Protein AF-A0A6B0URM0-F1 (afdb_monomer_lite)

Radius of gyration: 18.55 Å; chains: 1; bounding box: 52×36×53 Å

pLDDT: mean 88.13, std 10.32, range [47.88, 97.44]

Organism: Ixodes ricinus (NCBI:txid34613)

Secondary structure (DSSP, 8-state):
--TTS---S---S--TTSSSTTTT-EEE-SSEEEEEEEETTTTEEEEEEEESSTTTSEEESSSSTT-------S---------SS---------TTS--------SS---TTTS-TTTS--PPP------

Foldseek 3Di:
DCQPPDDDDDDDQADQQDPCRQPQKAWFDDQWDWDWDQDPVVRGTDTDWDHPDQVGTDIDGRNDPVDDPNHPDPDDDDDDDCPVDDDDDDDDDDPPDDDPDDDDDPDDDDLVRDDPSPHDDDPDPPPPDD

Sequence (130 aa):
MFKNTFQSGFLSILYSIGSKPLQIWDKKVRNGHIKRITDNDIQSFVLEILGTNVSTTFITCPADPRKTLGIRLPYLIMIVKNMKKYFTFEVQIHANCRIRRVYFADRLYSEDELPAEFKLYLPVQAKAKV

Structure (mmCIF, N/CA/C/O backbone):
data_AF-A0A6B0URM0-F1
#
_entry.id   AF-A0A6B0URM0-F1
#
loop_
_atom_site.group_PDB
_atom_site.id
_atom_site.type_symbol
_atom_site.label_atom_id
_atom_site.label_alt_id
_atom_site.label_comp_id
_atom_site.label_asym_id
_atom_site.label_entity_id
_atom_site.label_seq_id
_atom_site.pdbx_PDB_ins_code
_atom_site.Cartn_x
_atom_site.Cartn_y
_atom_site.Cartn_z
_atom_site.occupancy
_atom_site.B_iso_or_equiv
_atom_site.auth_seq_id
_atom_site.auth_comp_id
_atom_site.auth_asym_id
_atom_site.auth_atom_id
_atom_site.pdbx_PDB_model_num
ATOM 1 N N . MET A 1 1 ? -9.342 -13.030 4.378 1.00 81.62 1 MET A N 1
ATOM 2 C CA . MET A 1 1 ? -8.082 -13.349 5.082 1.00 81.62 1 MET A CA 1
ATOM 3 C C . MET A 1 1 ? -8.150 -12.893 6.539 1.00 81.62 1 MET A C 1
ATOM 5 O O . MET A 1 1 ? -7.952 -13.709 7.421 1.00 81.62 1 MET A O 1
ATOM 9 N N . PHE A 1 2 ? -8.542 -11.646 6.796 1.00 86.81 2 PHE A N 1
ATOM 10 C CA . PHE A 1 2 ? -8.650 -11.021 8.120 1.00 86.81 2 PHE A CA 1
ATOM 11 C C . PHE A 1 2 ? -10.082 -10.984 8.697 1.00 86.81 2 PHE A C 1
ATOM 13 O O . PHE A 1 2 ? -10.325 -10.393 9.742 1.00 86.81 2 PHE A O 1
ATOM 20 N N . LYS A 1 3 ? -11.074 -11.612 8.044 1.00 82.19 3 LYS A N 1
ATOM 21 C CA . LYS A 1 3 ? -12.496 -11.518 8.447 1.00 82.19 3 LYS A CA 1
ATOM 22 C C . LYS A 1 3 ? -12.759 -11.956 9.898 1.00 82.19 3 LYS A C 1
ATOM 24 O O . LYS A 1 3 ? -13.646 -11.380 10.528 1.00 82.19 3 LYS A O 1
ATOM 29 N N . ASN A 1 4 ? -12.005 -12.949 10.378 1.00 83.75 4 ASN A N 1
ATOM 30 C CA . ASN A 1 4 ? -12.133 -13.555 11.709 1.00 83.75 4 ASN A CA 1
ATOM 31 C C . ASN A 1 4 ? -10.982 -13.165 12.652 1.00 83.75 4 ASN A C 1
ATOM 33 O O . ASN A 1 4 ? -10.890 -13.697 13.752 1.00 83.75 4 ASN A O 1
ATOM 37 N N . THR A 1 5 ? -10.079 -12.281 12.222 1.00 85.19 5 THR A N 1
ATOM 38 C CA . THR A 1 5 ? -9.010 -11.778 13.087 1.00 85.19 5 THR A CA 1
ATOM 39 C C . THR A 1 5 ? -9.518 -10.575 13.865 1.00 85.19 5 THR A C 1
ATOM 41 O O . THR A 1 5 ? -10.363 -9.823 13.377 1.00 85.19 5 THR A O 1
ATOM 44 N N . PHE A 1 6 ? -8.983 -10.370 15.065 1.00 84.38 6 PHE A N 1
ATOM 45 C CA . PHE A 1 6 ? -9.235 -9.153 15.823 1.00 84.38 6 PHE A CA 1
ATOM 46 C C . PHE A 1 6 ? -8.739 -7.936 15.026 1.00 84.38 6 PHE A C 1
ATOM 48 O O . PHE A 1 6 ? -7.597 -7.913 14.570 1.00 84.38 6 PHE A O 1
ATOM 55 N N . GLN A 1 7 ? -9.615 -6.955 14.808 1.00 85.19 7 GLN A N 1
ATOM 56 C CA . GLN A 1 7 ? -9.320 -5.721 14.077 1.00 85.19 7 GLN A CA 1
ATOM 57 C C . GLN A 1 7 ? -9.649 -4.537 14.987 1.00 85.19 7 GLN A C 1
ATOM 59 O O . GLN A 1 7 ? -10.752 -3.998 14.937 1.00 85.19 7 GLN A O 1
ATOM 64 N N . SER A 1 8 ? -8.706 -4.174 15.853 1.00 85.56 8 SER A N 1
ATOM 65 C CA . SER A 1 8 ? -8.780 -2.976 16.693 1.00 85.56 8 SER A CA 1
ATOM 66 C C . SER A 1 8 ? -7.432 -2.264 16.677 1.00 85.56 8 SER A C 1
ATOM 68 O O . SER A 1 8 ? -6.392 -2.913 16.566 1.00 85.56 8 SER A O 1
ATOM 70 N N . GLY A 1 9 ? -7.450 -0.935 16.765 1.00 87.88 9 GLY A N 1
ATOM 71 C CA . GLY A 1 9 ? -6.255 -0.111 16.607 1.00 87.88 9 GLY A CA 1
ATOM 72 C C . GLY A 1 9 ? -5.741 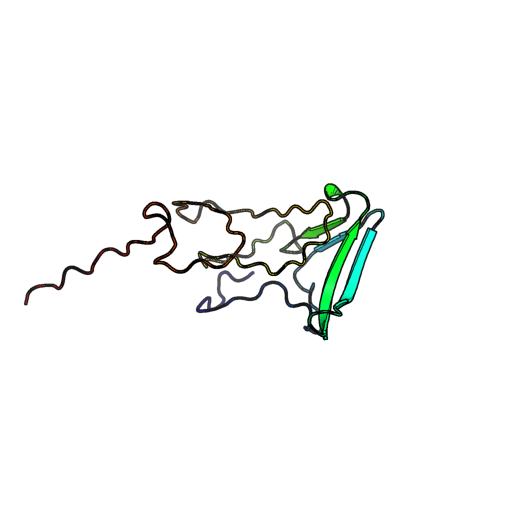-0.140 15.168 1.00 87.88 9 GLY A C 1
ATOM 73 O O . GLY A 1 9 ? -6.416 0.340 14.258 1.00 87.88 9 GLY A O 1
ATOM 74 N N . PHE A 1 10 ? -4.554 -0.713 14.962 1.00 87.81 10 PHE A N 1
ATOM 75 C CA . PHE A 1 10 ? -3.855 -0.708 13.677 1.00 87.81 10 PHE A CA 1
ATOM 76 C C . PHE A 1 10 ? -3.697 -2.120 13.112 1.00 87.81 10 PHE A C 1
ATOM 78 O O . PHE A 1 10 ? -3.312 -3.050 13.818 1.00 87.81 10 PHE A O 1
ATOM 85 N N . LEU A 1 11 ? -3.934 -2.262 11.808 1.00 91.12 11 LEU A N 1
ATOM 86 C CA . LEU A 1 11 ? -3.664 -3.487 11.060 1.00 91.12 11 LEU A CA 1
ATOM 87 C C . LEU A 1 11 ? -2.698 -3.173 9.916 1.00 91.12 11 LEU A C 1
ATOM 89 O O . LEU A 1 11 ? -3.062 -2.486 8.965 1.00 91.12 11 LEU A O 1
ATOM 93 N N . SER A 1 12 ? -1.474 -3.696 9.997 1.00 91.50 12 SER A N 1
ATOM 94 C CA . SER A 1 12 ? -0.491 -3.562 8.919 1.00 91.50 12 SER A CA 1
ATOM 95 C C . SER A 1 12 ? -0.669 -4.669 7.880 1.00 91.50 12 SER A C 1
ATOM 97 O O . SER A 1 12 ? -0.624 -5.854 8.209 1.00 91.50 12 SER A O 1
ATOM 99 N N . ILE A 1 13 ? -0.865 -4.277 6.617 1.00 93.38 13 ILE A N 1
ATOM 100 C CA . ILE A 1 13 ? -0.990 -5.195 5.469 1.00 93.38 13 ILE A CA 1
ATOM 101 C C . ILE A 1 13 ? 0.329 -5.388 4.711 1.00 93.38 13 ILE A C 1
ATOM 103 O O . ILE A 1 13 ? 0.492 -6.376 3.994 1.00 93.38 13 ILE A O 1
ATOM 107 N N . LEU A 1 14 ? 1.266 -4.449 4.852 1.00 95.25 14 LEU A N 1
ATOM 108 C CA . LEU A 1 14 ? 2.581 -4.476 4.226 1.00 95.25 14 LEU A CA 1
ATOM 109 C C . LEU A 1 14 ? 3.580 -3.789 5.155 1.00 95.25 14 LEU A C 1
ATOM 111 O O . LEU A 1 14 ? 3.384 -2.644 5.550 1.00 95.25 14 LEU A O 1
ATOM 115 N N . TYR A 1 15 ? 4.660 -4.495 5.485 1.00 95.00 15 TYR A N 1
ATOM 116 C CA . TYR A 1 15 ? 5.718 -3.981 6.348 1.00 95.00 15 TYR A CA 1
ATOM 117 C C . TYR A 1 15 ? 7.086 -4.373 5.793 1.00 95.00 15 TYR A C 1
ATOM 119 O O . TYR A 1 15 ? 7.483 -5.536 5.868 1.00 95.00 15 TYR A O 1
ATOM 127 N N . SER A 1 16 ? 7.797 -3.405 5.210 1.00 94.31 16 SER A N 1
ATOM 128 C CA . SER A 1 16 ? 9.047 -3.605 4.456 1.00 94.31 16 SER A CA 1
ATOM 129 C C . SER A 1 16 ? 10.191 -4.210 5.279 1.00 94.31 16 SER A C 1
ATOM 131 O O . SER A 1 16 ? 11.018 -4.944 4.732 1.00 94.31 16 SER A O 1
ATOM 133 N N . ILE A 1 17 ? 10.218 -3.945 6.587 1.00 94.06 17 ILE A N 1
ATOM 134 C CA . ILE A 1 17 ? 11.258 -4.413 7.517 1.00 94.06 17 ILE A CA 1
ATOM 135 C C . ILE A 1 17 ? 11.069 -5.900 7.877 1.00 94.06 17 ILE A C 1
ATOM 137 O O . ILE A 1 17 ? 12.023 -6.570 8.266 1.00 94.06 17 ILE A O 1
ATOM 141 N N . GLY A 1 18 ? 9.864 -6.456 7.696 1.00 91.81 18 GLY A N 1
ATOM 142 C CA . GLY A 1 18 ? 9.570 -7.857 8.006 1.00 91.81 18 GLY A CA 1
ATOM 143 C C . GLY A 1 18 ? 10.403 -8.862 7.195 1.00 91.81 18 GLY A C 1
ATOM 144 O O . GLY A 1 18 ? 10.949 -8.552 6.136 1.00 91.81 18 GLY A O 1
ATOM 145 N N . SER A 1 19 ? 10.476 -10.111 7.664 1.00 93.12 19 SER A N 1
ATOM 146 C CA . SER A 1 19 ? 11.230 -11.182 6.989 1.00 93.12 19 SER A CA 1
ATOM 147 C C . SER A 1 19 ? 10.671 -11.524 5.601 1.00 93.12 19 SER A C 1
ATOM 149 O O . SER A 1 19 ? 11.434 -11.761 4.665 1.00 93.12 19 SER A O 1
ATOM 151 N N . LYS A 1 20 ? 9.339 -11.515 5.450 1.00 94.06 20 LYS A N 1
ATOM 152 C CA . LYS A 1 20 ? 8.619 -11.768 4.190 1.00 94.06 20 LYS A CA 1
ATOM 153 C C . LYS A 1 20 ? 7.551 -10.685 3.949 1.00 94.06 20 LYS A C 1
ATOM 155 O O . LYS A 1 20 ? 6.363 -10.954 4.117 1.00 94.06 20 LYS A O 1
ATOM 160 N N . PRO A 1 21 ? 7.940 -9.466 3.528 1.00 94.50 21 PRO A N 1
ATOM 161 C CA . PRO A 1 21 ? 7.029 -8.315 3.439 1.00 94.50 21 PRO A CA 1
ATOM 162 C C . PRO A 1 21 ? 5.868 -8.524 2.455 1.00 94.50 21 PRO A C 1
ATOM 164 O O . PRO A 1 21 ? 4.791 -7.965 2.630 1.00 94.50 21 PRO A O 1
ATOM 167 N N . LEU A 1 22 ? 6.078 -9.355 1.430 1.00 95.75 22 LEU A N 1
ATOM 168 C CA . LEU A 1 22 ? 5.111 -9.645 0.370 1.00 95.75 22 LEU A CA 1
ATOM 169 C C . LEU A 1 22 ? 4.459 -11.028 0.518 1.00 95.75 22 LEU A C 1
ATOM 171 O O . LEU A 1 22 ? 4.045 -11.617 -0.471 1.00 95.75 22 LEU A O 1
ATOM 175 N N . GLN A 1 23 ? 4.384 -11.581 1.733 1.00 93.88 23 GLN A N 1
ATOM 176 C CA . GLN A 1 23 ? 3.850 -12.932 1.962 1.00 93.88 23 GLN A CA 1
ATOM 177 C C . GLN A 1 23 ? 2.405 -13.113 1.468 1.00 93.88 23 GLN A C 1
ATOM 179 O O . GLN A 1 23 ? 2.058 -14.180 0.971 1.00 93.88 23 GLN A O 1
ATOM 184 N N . ILE A 1 24 ? 1.568 -12.087 1.624 1.00 95.06 24 ILE A N 1
ATOM 185 C CA . ILE A 1 24 ? 0.152 -12.112 1.223 1.00 95.06 24 ILE A CA 1
ATOM 186 C C . ILE A 1 24 ? -0.103 -11.423 -0.124 1.00 95.06 24 ILE A C 1
ATOM 188 O O . ILE A 1 24 ? -1.259 -11.289 -0.520 1.00 95.06 24 ILE A O 1
ATOM 192 N N . TRP A 1 25 ? 0.961 -10.988 -0.805 1.00 97.12 25 TRP A N 1
ATOM 193 C CA . TRP A 1 25 ? 0.906 -10.162 -2.007 1.00 97.12 25 TRP A CA 1
ATOM 194 C C . TRP A 1 25 ? 1.384 -10.944 -3.233 1.00 97.12 25 TRP A C 1
ATOM 196 O O . TRP A 1 25 ? 2.447 -11.568 -3.194 1.00 97.12 25 TRP A O 1
ATOM 206 N N . ASP A 1 26 ? 0.636 -10.870 -4.331 1.00 97.00 26 ASP A N 1
ATOM 207 C CA . ASP A 1 26 ? 1.108 -11.312 -5.645 1.00 97.00 26 ASP A CA 1
ATOM 208 C C . ASP A 1 26 ? 1.943 -10.207 -6.305 1.00 97.00 26 ASP A C 1
ATOM 210 O O . ASP A 1 26 ? 1.723 -9.014 -6.068 1.00 97.00 26 ASP A O 1
ATOM 214 N N . LYS A 1 27 ? 2.926 -10.607 -7.112 1.00 96.19 27 LYS A N 1
ATOM 215 C CA . LYS A 1 27 ? 3.915 -9.724 -7.740 1.00 96.19 27 LYS A CA 1
ATOM 216 C C . LYS A 1 27 ? 3.857 -9.885 -9.251 1.00 96.19 27 LYS A C 1
ATOM 218 O O . LYS A 1 27 ? 4.160 -10.959 -9.765 1.00 96.19 27 LYS A O 1
ATOM 223 N N . LYS A 1 28 ? 3.588 -8.794 -9.965 1.00 96.62 28 LYS A N 1
ATOM 224 C CA . LYS A 1 28 ? 3.664 -8.743 -11.429 1.00 96.62 28 LYS A CA 1
ATOM 225 C C . LYS A 1 28 ? 4.714 -7.729 -11.839 1.00 96.62 28 LYS A C 1
ATOM 227 O O . LYS A 1 28 ? 4.678 -6.587 -11.395 1.00 96.62 28 LYS A O 1
ATOM 232 N N . VAL A 1 29 ? 5.669 -8.158 -12.659 1.00 96.75 29 VAL A N 1
ATOM 233 C CA . VAL A 1 29 ? 6.794 -7.324 -13.091 1.00 96.75 29 VAL A CA 1
ATOM 234 C C . VAL A 1 29 ? 7.034 -7.537 -14.576 1.00 96.75 29 VAL A C 1
ATOM 236 O O . VAL A 1 29 ? 7.258 -8.663 -15.016 1.00 96.75 29 VAL A O 1
ATOM 239 N N . ARG A 1 30 ? 7.030 -6.447 -15.343 1.00 95.81 30 ARG A N 1
ATOM 240 C CA . ARG A 1 30 ? 7.430 -6.435 -16.754 1.00 95.81 30 ARG A CA 1
ATOM 241 C C . ARG A 1 30 ? 8.174 -5.137 -17.033 1.00 95.81 30 ARG A C 1
ATOM 243 O O . ARG A 1 30 ? 7.587 -4.064 -16.903 1.00 95.81 30 ARG A O 1
ATOM 250 N N . ASN A 1 31 ? 9.442 -5.250 -17.431 1.00 92.62 31 ASN A N 1
ATOM 251 C CA . ASN A 1 31 ? 10.353 -4.121 -17.671 1.00 92.62 31 ASN A CA 1
ATOM 252 C C . ASN A 1 31 ? 10.475 -3.189 -16.450 1.00 92.62 31 ASN A C 1
ATOM 254 O O . ASN A 1 31 ? 10.278 -1.972 -16.548 1.00 92.62 31 ASN A O 1
ATOM 258 N N . GLY A 1 32 ? 10.765 -3.795 -15.297 1.00 94.62 32 GLY A N 1
ATOM 259 C CA . GLY A 1 32 ? 10.866 -3.147 -13.994 1.00 94.62 32 GLY A CA 1
ATOM 260 C C . GLY A 1 32 ? 11.454 -4.082 -12.938 1.00 94.62 32 GLY A C 1
ATOM 261 O O . GLY A 1 32 ? 11.926 -5.176 -13.258 1.00 94.62 32 GLY A O 1
ATOM 262 N N . HIS A 1 33 ? 11.402 -3.675 -11.674 1.00 96.44 33 HIS A N 1
ATOM 263 C CA . HIS A 1 33 ? 11.823 -4.486 -10.539 1.00 96.44 33 HIS A CA 1
ATOM 264 C C . HIS A 1 33 ? 11.009 -4.189 -9.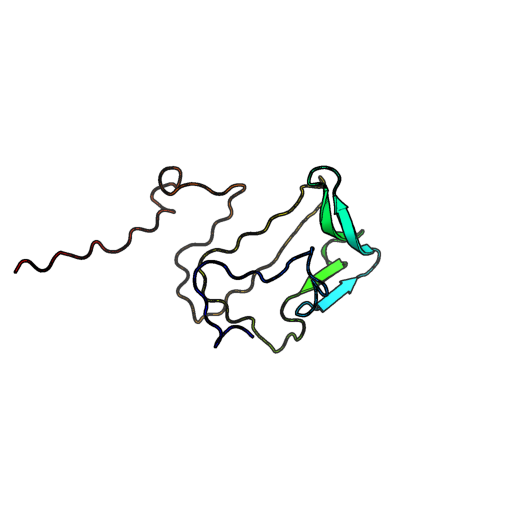282 1.00 96.44 33 HIS A C 1
ATOM 266 O O . HIS A 1 33 ? 10.484 -3.094 -9.087 1.00 96.44 33 HIS A O 1
ATOM 272 N N . ILE A 1 34 ? 10.957 -5.191 -8.406 1.00 97.12 34 ILE A N 1
ATOM 273 C CA . ILE A 1 34 ? 10.470 -5.074 -7.033 1.00 97.12 34 ILE A CA 1
ATOM 274 C C . ILE A 1 34 ? 11.622 -5.504 -6.133 1.00 97.12 34 ILE A C 1
ATOM 276 O O . ILE A 1 34 ? 12.026 -6.669 -6.166 1.00 97.12 34 ILE A O 1
ATOM 280 N N . LYS A 1 35 ? 12.186 -4.574 -5.365 1.00 96.56 35 LYS A N 1
ATOM 281 C CA . LYS A 1 35 ? 13.359 -4.824 -4.519 1.00 96.56 35 LYS A CA 1
ATOM 282 C C . LYS A 1 35 ? 13.171 -4.192 -3.154 1.00 96.56 35 LYS A C 1
ATOM 284 O O . LYS A 1 35 ? 12.513 -3.171 -3.014 1.00 96.56 35 LYS A O 1
ATOM 289 N N . ARG A 1 36 ? 13.775 -4.798 -2.137 1.00 96.62 36 ARG A N 1
ATOM 290 C CA . ARG A 1 36 ? 13.923 -4.156 -0.834 1.00 96.62 36 ARG A CA 1
ATOM 291 C C . ARG A 1 36 ? 15.256 -3.419 -0.818 1.00 96.62 36 ARG A C 1
ATOM 293 O O . ARG A 1 36 ? 16.282 -4.053 -1.053 1.00 96.62 36 ARG A O 1
ATOM 300 N N . ILE A 1 37 ? 15.223 -2.119 -0.564 1.00 96.94 37 ILE A N 1
ATOM 301 C CA . ILE A 1 37 ? 16.405 -1.249 -0.526 1.00 96.94 37 ILE A CA 1
ATOM 302 C C . ILE A 1 37 ? 16.451 -0.503 0.807 1.00 96.94 37 ILE A C 1
ATOM 304 O O . ILE A 1 37 ? 15.436 -0.412 1.495 1.00 96.94 37 ILE A O 1
ATOM 308 N N . THR A 1 38 ? 17.616 0.019 1.175 1.00 97.44 38 THR A N 1
ATOM 309 C CA . THR A 1 38 ? 17.746 0.945 2.305 1.00 97.44 38 THR A CA 1
ATOM 310 C C . THR A 1 38 ? 17.521 2.361 1.792 1.00 97.44 38 THR A C 1
ATOM 312 O O . THR A 1 38 ? 18.208 2.788 0.867 1.00 97.44 38 THR A O 1
ATOM 315 N N . ASP A 1 39 ? 16.548 3.072 2.355 1.00 96.75 39 ASP A N 1
ATOM 316 C CA . ASP A 1 39 ? 16.311 4.477 2.025 1.00 96.75 39 ASP A CA 1
ATOM 317 C C . ASP A 1 39 ? 17.260 5.374 2.827 1.00 96.75 39 ASP A C 1
ATOM 319 O O . ASP A 1 39 ? 17.417 5.190 4.033 1.00 96.75 39 ASP A O 1
ATOM 323 N N . ASN A 1 40 ? 17.891 6.340 2.159 1.00 96.00 40 ASN A N 1
AT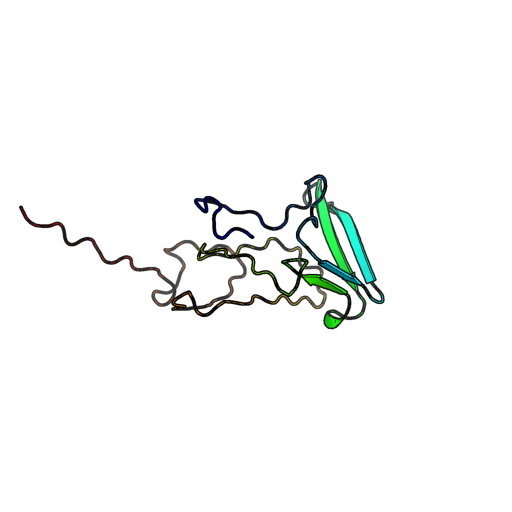OM 324 C CA . ASN A 1 40 ? 18.905 7.197 2.774 1.00 96.00 40 ASN A CA 1
ATOM 325 C C . ASN A 1 40 ? 18.325 8.207 3.775 1.00 96.00 40 ASN A C 1
ATOM 327 O O . ASN A 1 40 ? 19.024 8.569 4.718 1.00 96.00 40 ASN A O 1
ATOM 331 N N . ASP A 1 41 ? 17.074 8.646 3.594 1.00 95.00 41 ASP A N 1
ATOM 332 C CA . ASP A 1 41 ? 16.488 9.710 4.418 1.00 95.00 41 ASP A CA 1
ATOM 333 C C . ASP A 1 41 ? 15.993 9.156 5.759 1.00 95.00 41 ASP A C 1
ATOM 335 O O . ASP A 1 41 ? 16.145 9.793 6.797 1.00 95.00 41 ASP A O 1
ATOM 339 N N . ILE A 1 42 ? 15.427 7.944 5.745 1.00 95.38 42 ILE A N 1
ATOM 340 C CA . ILE A 1 42 ? 14.914 7.274 6.953 1.00 95.38 42 ILE A CA 1
ATOM 341 C C . ILE A 1 42 ? 15.845 6.182 7.493 1.00 95.38 42 ILE A C 1
ATOM 343 O O . ILE A 1 42 ? 15.529 5.565 8.509 1.00 95.38 42 ILE A O 1
ATOM 347 N N . GLN A 1 43 ? 16.951 5.896 6.796 1.00 95.38 43 GLN A N 1
ATOM 348 C CA . GLN A 1 43 ? 17.941 4.868 7.148 1.00 95.38 43 GLN A CA 1
ATOM 349 C C . GLN A 1 43 ? 17.323 3.488 7.441 1.00 95.38 43 GLN A C 1
ATOM 351 O O . GLN A 1 43 ? 17.775 2.749 8.315 1.00 95.38 43 GLN A O 1
ATOM 356 N N . SER A 1 44 ? 16.263 3.128 6.715 1.00 96.00 44 SER A N 1
ATOM 357 C CA . SER A 1 44 ? 15.486 1.910 6.961 1.00 96.00 44 SER A CA 1
ATOM 358 C C . SER A 1 44 ? 15.131 1.189 5.666 1.00 96.00 44 SER A C 1
ATOM 360 O O . SER A 1 44 ? 15.234 1.746 4.572 1.00 96.00 44 SER A O 1
ATOM 362 N N . PHE A 1 45 ? 14.711 -0.072 5.781 1.00 96.38 45 PHE A N 1
ATOM 363 C CA . PHE A 1 45 ? 14.314 -0.860 4.623 1.00 96.38 45 PHE A CA 1
ATOM 364 C C . PHE A 1 45 ? 12.966 -0.399 4.077 1.00 96.38 45 PHE A C 1
ATOM 366 O O . PHE A 1 45 ? 11.954 -0.425 4.778 1.00 96.38 45 PHE A O 1
ATOM 373 N N . VAL A 1 46 ? 12.934 -0.092 2.786 1.00 97.31 46 VAL A N 1
ATOM 374 C CA . VAL A 1 46 ? 11.724 0.214 2.022 1.00 97.31 46 VAL A CA 1
ATOM 375 C C . VAL A 1 46 ? 11.557 -0.786 0.888 1.00 97.31 46 VAL A C 1
ATOM 377 O O . VAL A 1 46 ? 12.522 -1.384 0.404 1.00 97.31 46 VAL A O 1
ATOM 380 N N . LEU A 1 47 ? 10.311 -1.000 0.477 1.00 97.19 47 LEU A N 1
ATOM 381 C CA . LEU A 1 47 ? 10.015 -1.783 -0.713 1.00 97.19 47 LEU A CA 1
ATOM 382 C C . LEU A 1 47 ? 9.929 -0.837 -1.913 1.00 97.19 47 LEU A C 1
ATOM 384 O O . LEU A 1 47 ? 9.001 -0.040 -2.010 1.00 97.19 47 LEU A O 1
ATOM 388 N N . GLU A 1 48 ? 10.887 -0.946 -2.822 1.00 96.75 48 GLU A N 1
ATOM 389 C CA . GLU A 1 48 ? 10.919 -0.196 -4.069 1.00 96.75 48 GLU A CA 1
ATOM 390 C C . GLU A 1 48 ? 10.259 -1.007 -5.188 1.00 96.75 48 GLU A C 1
ATOM 392 O O . GLU A 1 48 ? 10.631 -2.153 -5.456 1.00 96.75 48 GLU A O 1
ATOM 397 N N . ILE A 1 49 ? 9.287 -0.384 -5.852 1.00 96.44 49 ILE A N 1
ATOM 398 C CA . ILE A 1 49 ? 8.612 -0.905 -7.039 1.00 96.44 49 ILE A CA 1
ATOM 399 C C . ILE A 1 49 ? 8.812 0.125 -8.141 1.00 96.44 49 ILE A C 1
ATOM 401 O O . ILE A 1 49 ? 8.288 1.236 -8.059 1.00 96.44 49 ILE A O 1
ATOM 405 N N . LEU A 1 50 ? 9.584 -0.232 -9.161 1.00 96.06 50 LEU A N 1
ATOM 406 C CA . LEU A 1 50 ? 9.860 0.641 -10.296 1.00 96.06 50 LEU A CA 1
ATOM 407 C C . LEU A 1 50 ? 9.630 -0.113 -11.595 1.00 96.06 50 LEU A C 1
ATOM 409 O O . LEU A 1 50 ? 10.013 -1.269 -11.735 1.00 96.06 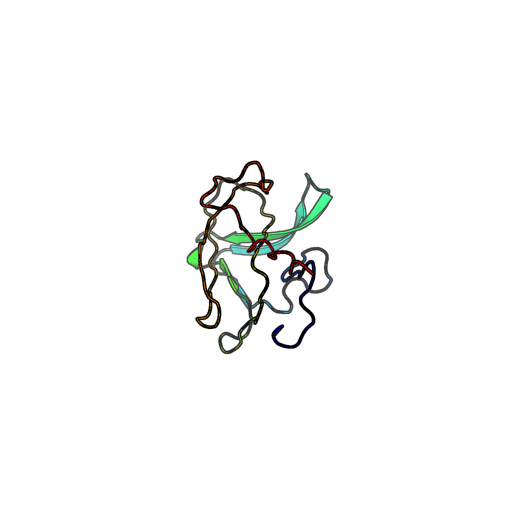50 LEU A O 1
ATOM 413 N N . GLY A 1 51 ? 9.043 0.561 -12.573 1.00 94.50 51 GLY A N 1
ATOM 414 C CA . GLY A 1 51 ? 8.842 0.024 -13.908 1.00 94.50 51 GLY A CA 1
ATOM 415 C C . GLY A 1 51 ? 8.744 1.142 -14.930 1.00 94.50 51 GLY A C 1
ATOM 416 O O . GLY A 1 51 ? 8.492 2.297 -14.591 1.00 94.50 51 GLY A O 1
ATOM 417 N N . THR A 1 52 ? 8.958 0.789 -16.191 1.00 92.62 52 THR A N 1
ATOM 418 C CA . THR A 1 52 ? 8.781 1.711 -17.325 1.00 92.62 52 THR A CA 1
ATOM 419 C C . THR A 1 52 ? 7.311 2.058 -17.568 1.00 92.62 52 THR A C 1
ATOM 421 O O . THR A 1 52 ? 7.009 3.159 -18.016 1.00 92.62 52 THR A O 1
ATOM 424 N N . ASN A 1 53 ? 6.393 1.146 -17.234 1.00 92.12 53 ASN A N 1
ATOM 425 C CA . ASN A 1 53 ? 4.952 1.342 -17.336 1.00 92.12 53 ASN A CA 1
ATOM 426 C C . ASN A 1 53 ? 4.270 0.956 -16.012 1.00 92.12 53 ASN A C 1
ATOM 428 O O . ASN A 1 53 ? 4.438 -0.159 -15.514 1.00 92.12 53 ASN A O 1
ATOM 432 N N . VAL A 1 54 ? 3.483 1.884 -15.459 1.00 90.38 54 VAL A N 1
ATOM 433 C CA . VAL A 1 54 ? 2.792 1.728 -14.166 1.00 90.38 54 VAL A CA 1
ATOM 434 C C . VAL A 1 54 ? 1.787 0.571 -14.192 1.00 90.38 54 VAL A C 1
ATOM 436 O O . VAL A 1 54 ? 1.633 -0.139 -13.205 1.00 90.38 54 VAL A O 1
ATOM 439 N N . SER A 1 55 ? 1.160 0.310 -15.342 1.00 91.75 55 SER A N 1
ATOM 440 C CA . SER A 1 55 ? 0.182 -0.779 -15.492 1.00 91.75 55 SER A CA 1
ATOM 441 C C . SER A 1 55 ? 0.807 -2.177 -15.537 1.00 91.75 55 SER A C 1
ATOM 443 O O . SER A 1 55 ? 0.093 -3.168 -15.405 1.00 91.75 55 SER A O 1
ATOM 445 N N . THR A 1 56 ? 2.125 -2.292 -15.741 1.00 94.44 56 THR A N 1
ATOM 446 C CA . THR A 1 56 ? 2.783 -3.588 -15.978 1.00 94.44 56 THR A CA 1
ATOM 447 C C . THR A 1 56 ? 3.667 -4.058 -14.829 1.00 94.44 56 THR A C 1
ATOM 449 O O . THR A 1 56 ? 4.109 -5.207 -14.846 1.00 94.44 56 THR A O 1
ATOM 452 N N . THR A 1 57 ? 3.938 -3.200 -13.842 1.00 96.38 57 THR A N 1
ATOM 453 C CA . THR A 1 57 ? 4.725 -3.550 -12.652 1.00 96.38 57 THR A CA 1
ATOM 454 C C . THR A 1 57 ? 3.993 -3.110 -11.392 1.00 96.38 57 THR A C 1
ATOM 456 O O . THR A 1 57 ? 3.989 -1.930 -11.056 1.00 96.38 57 THR A O 1
ATOM 459 N N . PHE A 1 58 ? 3.364 -4.058 -10.700 1.00 96.75 58 PHE A N 1
ATOM 460 C CA . PHE A 1 58 ? 2.533 -3.792 -9.528 1.00 96.75 58 PHE A CA 1
ATOM 461 C C . PHE A 1 58 ? 2.457 -5.008 -8.596 1.00 96.75 58 PHE A C 1
ATOM 463 O O . PHE A 1 58 ? 2.797 -6.137 -8.964 1.00 96.75 58 PHE A O 1
ATOM 470 N N . ILE A 1 59 ? 1.998 -4.763 -7.371 1.00 97.06 59 ILE A N 1
ATOM 471 C CA . ILE A 1 59 ? 1.673 -5.799 -6.390 1.00 97.06 59 ILE A CA 1
ATOM 472 C C . ILE A 1 59 ? 0.173 -5.793 -6.119 1.00 97.06 59 ILE A C 1
ATOM 474 O O . ILE A 1 59 ? -0.451 -4.735 -6.128 1.00 97.06 59 ILE A O 1
ATOM 478 N N . THR A 1 60 ? -0.407 -6.965 -5.870 1.00 96.69 60 THR A N 1
ATOM 479 C CA . THR A 1 60 ? -1.836 -7.088 -5.539 1.00 96.69 60 THR A CA 1
ATOM 480 C C . THR A 1 60 ? -2.039 -7.879 -4.264 1.00 96.69 60 THR A C 1
ATOM 482 O O . THR A 1 60 ? -1.264 -8.780 -3.950 1.00 96.69 60 THR A O 1
ATOM 485 N N . CYS A 1 61 ? -3.073 -7.520 -3.509 1.00 95.38 61 CYS A N 1
ATOM 486 C CA . CYS A 1 61 ? -3.423 -8.177 -2.262 1.00 95.38 61 CYS A CA 1
ATOM 487 C C . CYS A 1 61 ? -4.937 -8.403 -2.212 1.00 95.38 61 CYS A C 1
ATOM 489 O O . CYS A 1 61 ? -5.682 -7.432 -2.355 1.00 95.38 61 CYS A O 1
ATOM 491 N N . PRO A 1 62 ? -5.409 -9.637 -1.960 1.00 95.88 62 PRO A N 1
ATOM 492 C CA . PRO A 1 62 ? -4.627 -10.846 -1.667 1.00 95.88 62 PRO A CA 1
ATOM 493 C C . PRO A 1 62 ? -3.912 -11.436 -2.892 1.00 95.88 62 PRO A C 1
ATOM 495 O O . PRO A 1 62 ? -4.323 -11.205 -4.021 1.00 95.88 62 PRO A O 1
ATOM 498 N N . ALA A 1 63 ? -2.883 -12.258 -2.661 1.00 94.75 63 ALA A N 1
ATOM 499 C CA . ALA A 1 63 ? -2.162 -12.954 -3.731 1.00 94.75 63 ALA A CA 1
ATOM 500 C C . ALA A 1 63 ? -3.048 -13.892 -4.576 1.00 94.75 63 ALA A C 1
ATOM 502 O O . ALA A 1 63 ? -2.784 -14.123 -5.750 1.00 94.75 63 ALA A O 1
ATOM 503 N N . ASP A 1 64 ? -4.100 -14.446 -3.970 1.00 94.56 64 ASP A N 1
ATOM 504 C CA . ASP A 1 64 ? -5.115 -15.229 -4.672 1.00 94.56 64 ASP A CA 1
ATOM 505 C C . ASP A 1 64 ? -6.293 -14.311 -5.043 1.00 94.56 64 ASP A C 1
ATOM 507 O O . ASP A 1 64 ? -6.968 -13.820 -4.130 1.00 94.56 64 ASP A O 1
ATOM 511 N N . PRO A 1 65 ? -6.589 -14.113 -6.342 1.00 91.81 65 PRO A N 1
ATOM 512 C CA . PRO A 1 65 ? -7.646 -13.208 -6.795 1.00 91.81 65 PRO A CA 1
ATOM 513 C C . PRO A 1 65 ? -9.056 -13.672 -6.405 1.00 91.81 65 PRO A C 1
ATOM 515 O O . PRO A 1 65 ? -10.001 -12.890 -6.474 1.00 91.81 65 PRO A O 1
ATOM 518 N N . ARG A 1 66 ? -9.233 -14.933 -5.989 1.00 92.81 66 ARG A N 1
ATOM 519 C CA . ARG A 1 66 ? -10.523 -15.443 -5.491 1.00 92.81 66 ARG A CA 1
ATOM 520 C C . ARG A 1 66 ? -10.754 -15.109 -4.017 1.00 92.81 66 ARG A C 1
ATOM 522 O O . ARG A 1 66 ? -11.858 -15.304 -3.508 1.00 92.81 66 ARG A O 1
ATOM 529 N N . LYS A 1 67 ? -9.722 -14.649 -3.303 1.00 92.31 67 LYS A N 1
ATOM 530 C CA . LYS A 1 67 ? -9.797 -14.319 -1.877 1.00 92.31 67 LYS A CA 1
ATOM 531 C C . LYS A 1 67 ? -9.991 -12.824 -1.679 1.00 92.31 67 LYS A C 1
ATOM 533 O O . LYS A 1 67 ? -9.556 -11.999 -2.466 1.00 92.31 67 LYS A O 1
ATOM 538 N N . THR A 1 68 ? -10.583 -12.480 -0.540 1.00 92.31 68 THR A N 1
ATOM 539 C CA . THR A 1 68 ? -10.756 -11.093 -0.098 1.00 92.31 68 THR A CA 1
ATOM 540 C C . THR A 1 68 ? -10.003 -10.853 1.206 1.00 92.31 68 THR A C 1
ATOM 542 O O . THR A 1 68 ? -9.807 -11.773 2.016 1.00 92.31 68 THR A O 1
ATOM 545 N N . LEU A 1 69 ? -9.569 -9.611 1.445 1.00 91.75 69 LEU A N 1
ATOM 546 C CA . LEU A 1 69 ? -8.894 -9.250 2.694 1.00 91.75 69 LEU A CA 1
ATOM 547 C C . LEU A 1 69 ? -9.861 -9.337 3.875 1.00 91.75 69 LEU A C 1
ATOM 549 O O . LEU A 1 69 ? -9.584 -10.069 4.826 1.00 91.75 69 LEU A O 1
ATOM 553 N N . GLY A 1 70 ? -11.033 -8.708 3.771 1.00 90.50 70 GLY A N 1
ATOM 554 C CA . GLY A 1 70 ? -12.035 -8.676 4.842 1.00 90.50 70 GLY A CA 1
ATOM 555 C C . GLY A 1 70 ? -11.692 -7.694 5.967 1.00 90.50 70 GLY A C 1
ATOM 556 O O . GLY A 1 70 ? -11.985 -7.980 7.128 1.00 90.50 70 GLY A O 1
ATOM 557 N N . ILE A 1 71 ? -11.044 -6.578 5.625 1.00 91.31 71 ILE A N 1
ATOM 558 C CA . ILE A 1 71 ? -10.714 -5.483 6.545 1.00 91.31 71 ILE A CA 1
ATOM 559 C C . ILE A 1 71 ? -11.949 -4.594 6.722 1.00 91.31 71 ILE A C 1
ATOM 561 O O . ILE A 1 71 ? -12.627 -4.279 5.747 1.00 91.31 71 ILE A O 1
ATOM 565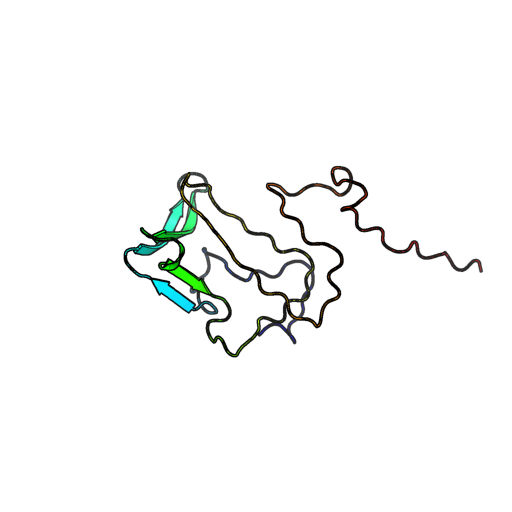 N N . ARG A 1 72 ? -12.257 -4.237 7.970 1.00 87.69 72 ARG A N 1
ATOM 566 C CA . ARG A 1 72 ? -13.421 -3.422 8.362 1.00 87.69 72 ARG A CA 1
ATOM 567 C C . ARG A 1 72 ? -13.032 -2.040 8.891 1.00 87.69 72 ARG A C 1
ATOM 569 O O . ARG A 1 72 ? -13.913 -1.256 9.225 1.00 87.69 72 ARG A O 1
ATOM 576 N N . LEU A 1 73 ? -11.733 -1.766 9.012 1.00 87.12 73 LEU A N 1
ATOM 577 C CA . LEU A 1 73 ? -11.233 -0.483 9.493 1.00 87.12 73 LEU A CA 1
ATOM 578 C C . LEU A 1 73 ? -11.563 0.628 8.478 1.00 87.12 73 LEU A C 1
ATOM 580 O O . LEU A 1 73 ? -11.406 0.403 7.277 1.00 87.12 73 LEU A O 1
ATOM 584 N N . PRO A 1 74 ? -12.015 1.808 8.937 1.00 84.69 74 PRO A N 1
ATOM 585 C CA . PRO A 1 74 ? -12.483 2.881 8.056 1.00 84.69 74 PRO A CA 1
ATOM 586 C C . PRO A 1 74 ? -11.352 3.661 7.373 1.00 84.69 74 PRO A C 1
ATOM 588 O O . PRO A 1 74 ? -11.593 4.309 6.360 1.00 84.69 74 PRO A O 1
ATOM 591 N N . TYR A 1 75 ? -10.130 3.596 7.910 1.00 86.00 75 TYR A N 1
ATOM 592 C CA . TYR A 1 75 ? -8.984 4.356 7.419 1.00 86.00 75 TYR A CA 1
ATOM 593 C C . TYR A 1 75 ? -7.927 3.432 6.818 1.00 86.00 75 TYR A C 1
ATOM 595 O O . TYR A 1 75 ? -7.506 2.457 7.445 1.00 86.00 75 TYR A O 1
ATOM 603 N N . LEU A 1 76 ? -7.469 3.778 5.615 1.00 89.56 76 LEU A N 1
ATOM 604 C CA . LEU A 1 76 ? -6.297 3.194 4.977 1.00 89.56 76 LEU A CA 1
ATOM 605 C C . LEU A 1 76 ? -5.196 4.252 4.950 1.00 89.56 76 LEU A C 1
ATOM 607 O O . LEU A 1 76 ? -5.358 5.297 4.329 1.00 89.56 76 LEU A O 1
ATOM 611 N N . ILE A 1 77 ? -4.077 3.962 5.607 1.00 90.69 77 ILE A N 1
ATOM 612 C CA . ILE A 1 77 ? -2.903 4.836 5.623 1.00 90.69 77 ILE A CA 1
ATOM 613 C C . ILE A 1 77 ? -1.800 4.156 4.819 1.00 90.69 77 ILE A C 1
ATOM 615 O O . ILE A 1 77 ? -1.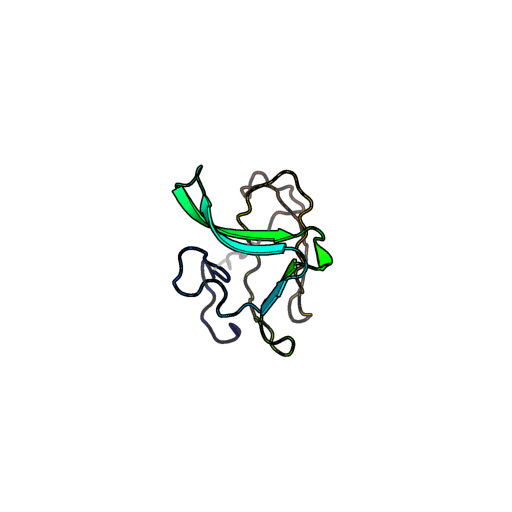474 2.992 5.062 1.00 90.69 77 ILE A O 1
ATOM 619 N N . MET A 1 78 ? -1.222 4.889 3.870 1.00 92.88 78 MET A N 1
ATOM 620 C CA . MET A 1 78 ? -0.094 4.440 3.061 1.00 92.88 78 MET A CA 1
ATOM 621 C C . MET A 1 78 ? 1.047 5.446 3.192 1.00 92.88 78 MET A C 1
ATOM 623 O O . MET A 1 78 ? 0.844 6.642 3.009 1.00 92.88 78 MET A O 1
ATOM 627 N N . ILE A 1 79 ? 2.248 4.957 3.499 1.00 92.69 79 ILE A N 1
ATOM 628 C CA . ILE A 1 79 ? 3.462 5.776 3.555 1.00 92.69 79 ILE A CA 1
ATOM 629 C C . ILE A 1 79 ? 4.238 5.520 2.265 1.00 92.69 79 ILE A C 1
ATOM 631 O O . ILE A 1 79 ? 4.715 4.407 2.040 1.00 92.69 79 ILE A O 1
ATOM 635 N N . VAL A 1 80 ? 4.333 6.536 1.407 1.00 94.06 80 VAL A N 1
ATOM 636 C CA . VAL A 1 80 ? 4.987 6.450 0.092 1.00 94.06 80 VAL A CA 1
ATOM 637 C C . VAL A 1 80 ? 5.936 7.626 -0.082 1.00 94.06 80 VAL A C 1
ATOM 639 O O . VAL A 1 80 ? 5.603 8.759 0.259 1.00 94.06 80 VAL A O 1
ATOM 642 N N . LYS A 1 81 ? 7.112 7.368 -0.657 1.00 94.00 81 LYS A N 1
ATOM 643 C CA . LYS A 1 81 ? 8.061 8.411 -1.053 1.00 94.00 81 LYS A CA 1
ATOM 644 C C . LYS A 1 81 ? 7.722 8.926 -2.451 1.00 94.00 81 LYS A C 1
ATOM 646 O O . LYS A 1 81 ? 7.644 8.147 -3.400 1.00 94.00 81 LYS A O 1
ATOM 651 N N . ASN A 1 82 ? 7.549 10.240 -2.595 1.00 92.94 82 ASN A N 1
ATOM 652 C CA . ASN A 1 82 ? 7.318 10.853 -3.901 1.00 92.94 82 ASN A CA 1
ATOM 653 C C . ASN A 1 82 ? 8.618 10.890 -4.722 1.00 92.94 82 ASN A C 1
ATOM 655 O O . ASN A 1 82 ? 9.492 11.725 -4.496 1.00 92.94 82 ASN A O 1
ATOM 659 N N . MET A 1 83 ? 8.710 10.011 -5.718 1.00 93.00 83 MET A N 1
ATOM 660 C CA . MET A 1 83 ? 9.857 9.902 -6.628 1.00 93.00 83 MET A CA 1
ATOM 661 C C . MET A 1 83 ? 9.768 10.830 -7.852 1.00 93.00 83 MET A C 1
ATOM 663 O O . MET A 1 83 ? 10.570 10.687 -8.775 1.00 93.00 83 MET A O 1
ATOM 667 N N . LYS A 1 84 ? 8.781 11.740 -7.902 1.00 93.38 84 LYS A N 1
ATOM 668 C CA . LYS A 1 84 ? 8.460 12.590 -9.068 1.00 93.38 84 LYS A CA 1
ATOM 669 C C . LYS A 1 84 ? 8.237 11.783 -10.359 1.00 93.38 84 LYS A C 1
ATOM 671 O O . LYS A 1 84 ? 8.610 12.206 -11.449 1.00 93.38 84 LYS A O 1
ATOM 676 N N . LYS A 1 85 ? 7.643 10.596 -10.224 1.00 93.31 85 LYS A N 1
ATOM 677 C CA . LYS A 1 85 ? 7.272 9.683 -11.316 1.00 93.31 85 LYS A CA 1
ATOM 678 C C . LYS A 1 85 ? 5.792 9.337 -11.205 1.00 93.31 85 LYS A C 1
ATOM 680 O O . LYS A 1 85 ? 5.188 9.543 -10.155 1.00 93.31 85 LYS A O 1
ATOM 685 N N . TYR A 1 86 ? 5.221 8.787 -12.273 1.00 93.94 86 TYR A N 1
ATOM 686 C CA . TYR A 1 86 ? 3.842 8.313 -12.249 1.00 93.94 86 TYR A CA 1
ATOM 687 C C . TYR A 1 86 ? 3.656 7.216 -11.197 1.00 93.94 86 TYR A C 1
ATOM 689 O O . TYR A 1 86 ? 4.386 6.225 -11.179 1.00 93.94 86 TYR A O 1
ATOM 697 N N . PHE A 1 87 ? 2.664 7.414 -10.334 1.00 93.75 87 PHE A N 1
ATOM 698 C CA . PHE A 1 87 ? 2.268 6.490 -9.283 1.00 93.75 87 PHE A CA 1
ATOM 699 C C . PHE A 1 87 ? 0.745 6.424 -9.246 1.00 93.75 87 PHE A C 1
ATOM 701 O O . PHE A 1 87 ? 0.072 7.453 -9.260 1.00 93.75 87 PHE A O 1
ATOM 708 N N . THR A 1 88 ? 0.209 5.210 -9.197 1.00 93.44 88 THR A N 1
ATOM 709 C CA . THR A 1 88 ? -1.224 4.955 -9.056 1.00 93.44 88 THR A CA 1
ATOM 710 C C . THR A 1 88 ? -1.422 3.805 -8.084 1.00 93.44 88 THR A C 1
ATOM 712 O O . THR A 1 88 ? -0.609 2.881 -8.045 1.00 93.44 88 THR A O 1
ATOM 715 N N . PHE A 1 89 ? -2.525 3.823 -7.346 1.00 94.12 89 PHE A N 1
ATOM 716 C CA . PHE A 1 89 ? -2.956 2.705 -6.517 1.00 94.12 89 PHE A CA 1
ATOM 717 C C . PHE A 1 89 ? -4.465 2.516 -6.660 1.00 94.12 89 PHE A C 1
ATOM 719 O O . PHE A 1 89 ? -5.184 3.446 -7.020 1.00 94.12 89 PHE A O 1
ATOM 726 N N . GLU A 1 90 ? -4.934 1.309 -6.375 1.00 93.75 90 GLU A N 1
ATOM 727 C CA . GLU A 1 90 ? -6.340 0.934 -6.472 1.00 93.75 90 GLU A CA 1
ATOM 728 C C . GLU A 1 90 ? -6.792 0.304 -5.153 1.00 93.75 90 GLU A C 1
ATOM 730 O O . GLU A 1 90 ? -6.037 -0.435 -4.514 1.00 93.75 90 GLU A O 1
ATOM 735 N N . VAL A 1 91 ? -8.030 0.592 -4.745 1.00 92.75 91 VAL A N 1
ATOM 736 C CA . VAL A 1 91 ? -8.675 -0.028 -3.585 1.00 92.75 91 VAL A CA 1
ATOM 737 C C . VAL A 1 91 ? -10.059 -0.511 -3.992 1.00 92.75 91 VAL A C 1
ATOM 739 O O . VAL A 1 91 ? -10.908 0.279 -4.397 1.00 92.75 91 VAL A O 1
ATOM 742 N N . GLN A 1 92 ? -10.305 -1.808 -3.823 1.00 91.81 92 GLN A N 1
ATOM 743 C CA . GLN A 1 92 ? -11.622 -2.396 -4.028 1.00 91.81 92 GLN A CA 1
ATOM 744 C C . GLN A 1 92 ? -12.397 -2.450 -2.708 1.00 91.81 92 GLN A C 1
ATOM 746 O O . GLN A 1 92 ? -11.933 -3.024 -1.720 1.00 91.81 92 GLN A O 1
ATOM 751 N N . ILE A 1 93 ? -13.612 -1.896 -2.707 1.00 90.25 93 ILE A N 1
ATOM 752 C CA . ILE A 1 93 ? -14.515 -1.910 -1.554 1.00 90.25 93 ILE A CA 1
ATOM 753 C C . ILE A 1 93 ? -15.714 -2.816 -1.860 1.00 90.25 93 ILE A C 1
ATOM 755 O O . ILE A 1 93 ? -16.397 -2.647 -2.867 1.00 90.25 93 ILE A O 1
ATOM 759 N N . HIS A 1 94 ? -15.977 -3.796 -0.993 1.00 88.00 94 HIS A N 1
ATOM 760 C CA . HIS A 1 94 ? -17.123 -4.697 -1.141 1.00 88.00 94 HIS A CA 1
ATOM 761 C C . HIS A 1 94 ? -18.413 -4.083 -0.585 1.00 88.00 94 HIS A C 1
ATOM 763 O O . HIS A 1 94 ? -18.396 -3.371 0.412 1.00 88.00 94 HIS A O 1
ATOM 769 N N . ALA A 1 95 ? -19.557 -4.476 -1.152 1.00 83.19 95 ALA A N 1
ATOM 770 C CA . ALA A 1 95 ? -20.884 -3.954 -0.803 1.00 83.19 95 ALA A CA 1
ATOM 771 C C . ALA A 1 95 ? -21.342 -4.193 0.654 1.00 83.19 95 ALA A C 1
ATOM 773 O O . ALA A 1 95 ? -22.347 -3.638 1.082 1.00 83.19 95 ALA A O 1
ATOM 774 N N . ASN A 1 96 ? -20.617 -4.994 1.444 1.00 82.00 96 ASN A N 1
ATOM 775 C CA . ASN A 1 96 ? -20.945 -5.248 2.852 1.00 82.00 96 ASN A CA 1
ATOM 776 C C . ASN A 1 96 ? -20.549 -4.093 3.804 1.00 82.00 96 ASN A C 1
ATOM 778 O O . ASN A 1 96 ? -20.525 -4.271 5.020 1.00 82.00 96 ASN A O 1
ATOM 782 N N . CYS A 1 97 ? -20.203 -2.916 3.280 1.00 79.88 97 CYS A N 1
ATOM 783 C CA . CYS A 1 97 ? -20.011 -1.704 4.071 1.00 79.88 97 CYS A CA 1
ATOM 784 C C . CYS A 1 97 ? -20.882 -0.563 3.535 1.00 79.88 97 CYS A C 1
ATOM 786 O O . CYS A 1 97 ? -21.056 -0.405 2.327 1.00 79.88 97 CYS A O 1
ATOM 788 N N . ARG A 1 98 ? -21.405 0.270 4.439 1.00 80.50 98 ARG A N 1
ATOM 789 C CA . ARG A 1 98 ? -22.105 1.505 4.073 1.00 80.50 98 ARG A CA 1
ATOM 790 C C . ARG A 1 98 ? -21.082 2.619 3.914 1.00 80.50 98 ARG A C 1
ATOM 792 O O . ARG A 1 98 ? -20.644 3.210 4.898 1.00 80.50 98 ARG A O 1
ATOM 799 N N . ILE A 1 99 ? -20.689 2.879 2.674 1.00 82.56 99 ILE A N 1
ATOM 800 C CA . ILE A 1 99 ? -19.770 3.967 2.354 1.00 82.56 99 ILE A CA 1
ATOM 801 C C . ILE A 1 99 ? -20.557 5.272 2.413 1.00 82.56 99 ILE A C 1
ATOM 803 O O . ILE A 1 99 ? -21.509 5.458 1.661 1.00 82.56 99 ILE A O 1
ATOM 807 N N . ARG A 1 100 ? -20.166 6.174 3.314 1.00 82.62 100 ARG A N 1
ATOM 808 C CA . ARG A 1 100 ? -20.733 7.527 3.355 1.00 82.62 100 ARG A CA 1
ATOM 809 C C . ARG A 1 100 ? -19.936 8.483 2.473 1.00 82.62 100 ARG A C 1
ATOM 811 O O . ARG A 1 100 ? -20.536 9.276 1.759 1.00 82.62 100 ARG A O 1
ATOM 818 N N . ARG A 1 101 ? -18.601 8.430 2.557 1.00 83.38 101 ARG A N 1
ATOM 819 C CA . ARG A 1 101 ? -17.656 9.316 1.858 1.00 83.38 101 ARG A CA 1
ATOM 820 C C . ARG A 1 101 ? -16.324 8.593 1.642 1.00 83.38 101 ARG A C 1
ATOM 822 O O . ARG A 1 101 ? -15.918 7.811 2.498 1.00 83.38 101 ARG A O 1
ATOM 829 N N . VAL A 1 102 ? -15.662 8.878 0.523 1.00 84.94 102 VAL A N 1
ATOM 830 C CA . VAL A 1 102 ? -14.269 8.500 0.237 1.00 84.94 102 VAL A CA 1
ATOM 831 C C . VAL A 1 102 ? -13.542 9.787 -0.126 1.00 84.94 102 VAL A C 1
ATOM 833 O O . VAL A 1 102 ? -14.010 10.523 -0.991 1.00 84.94 102 VAL A O 1
ATOM 836 N N . TYR A 1 103 ? -12.437 10.071 0.551 1.00 84.69 103 TYR A N 1
ATOM 837 C CA . TYR A 1 103 ? -11.601 11.235 0.282 1.00 84.69 103 TYR A CA 1
ATOM 838 C C . TYR A 1 103 ? -10.131 10.828 0.314 1.00 84.69 103 TYR A C 1
ATOM 840 O O . TYR A 1 103 ? -9.761 9.837 0.946 1.00 84.69 103 TYR A O 1
ATOM 848 N N . PHE A 1 104 ? -9.307 11.601 -0.382 1.00 85.12 104 PHE A N 1
ATOM 849 C CA . PHE A 1 104 ? -7.859 11.462 -0.366 1.00 85.12 104 PHE A CA 1
ATOM 850 C C . PHE A 1 104 ? -7.272 12.673 0.348 1.00 85.12 104 PHE A C 1
ATOM 852 O O . PHE A 1 104 ? -7.740 13.794 0.157 1.00 85.12 104 PHE A O 1
ATOM 859 N N . ALA A 1 105 ? -6.264 12.429 1.173 1.00 83.88 105 ALA A N 1
ATOM 860 C CA . ALA A 1 105 ? -5.536 13.450 1.903 1.00 83.88 105 ALA A CA 1
ATOM 861 C C . ALA A 1 105 ? -4.036 13.225 1.687 1.00 83.88 105 ALA A C 1
ATOM 863 O O . ALA A 1 105 ? -3.579 12.082 1.634 1.00 83.88 105 ALA A O 1
ATOM 864 N N . ASP A 1 106 ? -3.285 14.309 1.537 1.00 83.19 106 ASP A N 1
ATOM 865 C CA . ASP A 1 106 ? -1.824 14.305 1.411 1.00 83.19 106 ASP A CA 1
ATOM 866 C C . ASP A 1 106 ? -1.122 14.135 2.770 1.00 83.19 106 ASP A C 1
ATOM 868 O O . ASP A 1 106 ? 0.006 13.645 2.835 1.00 83.19 106 ASP A O 1
ATOM 872 N N . ARG A 1 107 ? -1.807 14.501 3.859 1.00 80.94 107 ARG A N 1
ATOM 873 C CA . ARG A 1 107 ? -1.356 14.360 5.247 1.00 80.94 107 ARG A CA 1
ATOM 874 C C . ARG A 1 107 ? -2.482 13.889 6.170 1.00 80.94 107 ARG A C 1
ATOM 876 O O . ARG A 1 107 ? -3.656 13.888 5.808 1.00 80.94 107 ARG A O 1
ATOM 883 N N . LEU A 1 108 ? -2.125 13.509 7.396 1.00 79.31 108 LEU A N 1
ATOM 884 C CA . LEU A 1 108 ? -3.105 13.202 8.435 1.00 79.31 108 LEU A CA 1
ATOM 885 C C . LEU A 1 108 ? -3.637 14.508 9.042 1.00 79.31 108 LEU A C 1
ATOM 887 O O . LEU A 1 108 ? -2.923 15.177 9.784 1.00 79.31 108 LEU A O 1
ATOM 891 N N . TYR A 1 109 ? -4.877 14.862 8.712 1.00 81.81 109 TYR A N 1
ATOM 892 C CA . TYR A 1 109 ? -5.575 16.010 9.292 1.00 81.81 109 TYR A CA 1
ATOM 893 C C . TYR A 1 109 ? -6.182 15.643 10.649 1.00 81.81 109 TYR A C 1
ATOM 895 O O . TYR A 1 109 ? -6.700 14.536 10.823 1.00 81.81 109 TYR A O 1
ATOM 903 N N . SER A 1 110 ? -6.140 16.572 11.604 1.00 81.69 110 SER A N 1
ATOM 904 C CA . SER A 1 110 ? -6.910 16.440 12.844 1.00 81.69 110 SER A CA 1
ATOM 905 C C . SER A 1 110 ? -8.400 16.696 12.580 1.00 81.69 110 SER A C 1
ATOM 907 O O . SER A 1 110 ? -8.768 17.339 11.596 1.00 81.69 110 SER A O 1
ATOM 909 N N . GLU A 1 111 ? -9.275 16.227 13.474 1.00 80.00 111 GLU A N 1
ATOM 910 C CA . GLU A 1 111 ? -10.725 16.480 13.375 1.00 80.00 111 GLU A CA 1
ATOM 911 C C . GLU A 1 111 ? -11.064 17.978 13.316 1.00 80.00 111 GLU A C 1
ATOM 913 O O . GLU A 1 111 ? -12.081 18.355 12.740 1.00 80.00 111 GLU A O 1
ATOM 918 N N . ASP A 1 112 ? -10.225 18.851 13.876 1.00 84.25 112 ASP A N 1
ATOM 919 C CA . ASP A 1 112 ? -10.437 20.299 13.843 1.00 84.25 112 ASP A CA 1
ATOM 920 C C . ASP A 1 112 ? -10.155 20.901 12.464 1.00 84.25 112 ASP A C 1
ATOM 922 O O . ASP A 1 112 ? -10.897 21.784 12.033 1.00 84.25 112 ASP A O 1
ATOM 926 N N . GLU A 1 113 ? -9.151 20.376 11.756 1.00 86.06 113 GLU A N 1
ATOM 927 C CA . GLU A 1 113 ? -8.751 20.817 10.414 1.00 86.06 113 GLU A CA 1
ATOM 928 C C . GLU A 1 113 ? -9.687 20.304 9.310 1.00 86.06 113 GLU A C 1
ATOM 930 O O . GLU A 1 113 ? -9.731 20.876 8.219 1.00 86.06 113 GLU A O 1
ATOM 935 N N . LEU A 1 114 ? -10.440 19.230 9.569 1.00 84.31 114 LEU A N 1
ATOM 936 C CA . LEU A 1 114 ? -11.369 18.677 8.590 1.00 84.31 114 LEU A CA 1
ATOM 937 C C . LEU A 1 114 ? -12.560 19.626 8.355 1.00 84.31 114 LEU A C 1
ATOM 939 O O . LEU A 1 114 ? -13.176 20.107 9.306 1.00 84.31 114 LEU A O 1
ATOM 943 N N . PRO A 1 115 ? -12.977 19.865 7.101 1.00 84.94 115 PRO A N 1
ATOM 944 C CA . PRO A 1 115 ? -14.256 20.509 6.822 1.00 84.94 115 PRO A CA 1
ATOM 945 C C . PRO A 1 115 ? -15.415 19.740 7.471 1.00 84.94 115 PRO A C 1
ATOM 947 O O . PRO A 1 115 ? -15.364 18.516 7.586 1.00 84.94 115 PRO A O 1
ATOM 950 N N . ALA A 1 116 ? -16.495 20.429 7.855 1.00 81.88 116 ALA A N 1
ATOM 951 C CA . ALA A 1 116 ? -17.654 19.806 8.518 1.00 81.88 116 ALA A CA 1
ATOM 952 C C . ALA A 1 116 ? -18.250 18.629 7.717 1.00 81.88 116 ALA A C 1
ATOM 954 O O . ALA A 1 116 ? -18.765 17.664 8.276 1.00 81.88 116 ALA A O 1
ATOM 955 N N . GLU A 1 117 ? -18.140 18.668 6.393 1.00 80.62 117 GLU A N 1
ATOM 956 C CA . GLU A 1 117 ? -18.540 17.574 5.513 1.00 80.62 117 GLU A CA 1
ATOM 957 C C . GLU A 1 117 ? -17.649 16.325 5.609 1.00 80.62 117 GLU A C 1
ATOM 959 O O . GLU A 1 117 ? -18.103 15.247 5.250 1.00 80.62 117 GLU A O 1
ATOM 964 N N . PHE A 1 118 ? -16.428 16.403 6.127 1.00 78.88 118 PHE A N 1
ATOM 965 C CA . PHE A 1 118 ? -15.557 15.240 6.338 1.00 78.88 118 PHE A CA 1
ATOM 966 C C . PHE A 1 118 ? -15.486 14.796 7.802 1.00 78.88 118 PHE A C 1
ATOM 968 O O . PHE A 1 118 ? -15.065 13.670 8.058 1.00 78.88 118 PHE A O 1
ATOM 975 N N . LYS A 1 119 ? -15.976 15.612 8.747 1.00 78.38 119 LYS A N 1
ATOM 976 C CA . LYS A 1 119 ? -16.032 15.256 10.173 1.00 78.38 119 LYS A CA 1
ATOM 977 C C . LYS A 1 119 ? -16.995 14.102 10.446 1.00 78.38 119 LYS A C 1
ATOM 979 O O . LYS A 1 119 ? -18.118 14.043 9.918 1.00 78.38 119 LYS A O 1
ATOM 984 N N . LEU A 1 120 ? -16.576 13.197 11.328 1.00 71.38 120 LEU A N 1
ATOM 985 C CA . LEU A 1 120 ? -17.405 12.090 11.791 1.00 71.38 120 LEU A CA 1
ATOM 986 C C . LEU A 1 120 ? -18.174 12.500 13.053 1.00 71.38 120 LEU A C 1
ATOM 988 O O . LEU A 1 120 ? -17.745 12.266 14.178 1.00 71.38 120 LEU A O 1
ATOM 992 N N . TYR A 1 121 ? -19.357 13.084 12.874 1.00 75.12 121 TYR A N 1
ATOM 993 C CA . TYR A 1 121 ? -20.257 13.335 13.999 1.00 75.12 121 TYR A CA 1
ATOM 994 C C . TYR A 1 121 ? -20.859 12.014 14.478 1.00 75.12 121 TYR A C 1
ATOM 996 O O . TYR A 1 121 ? -21.784 11.474 13.860 1.00 75.12 121 TYR A O 1
ATOM 1004 N N . LEU A 1 122 ? -20.322 11.474 15.572 1.00 68.62 122 LEU A N 1
ATOM 1005 C CA . LEU A 1 122 ? -20.989 10.401 16.296 1.00 68.62 122 LEU A CA 1
ATOM 1006 C C . LEU A 1 122 ? -22.331 10.932 16.816 1.00 68.62 122 LEU A C 1
ATOM 1008 O O . LEU A 1 122 ? -22.394 12.082 17.262 1.00 68.62 122 LEU A O 1
ATOM 1012 N N . PRO A 1 123 ? -23.412 10.134 16.770 1.00 65.94 123 PRO A N 1
ATOM 1013 C CA . PRO A 1 123 ? -24.646 10.525 17.426 1.00 65.94 123 PRO A CA 1
ATOM 1014 C C . PRO A 1 123 ? -24.324 10.753 18.902 1.00 65.94 123 PRO A C 1
ATOM 1016 O O . PRO A 1 123 ? -23.854 9.843 19.588 1.00 65.94 123 PRO A O 1
ATOM 1019 N N . VAL A 1 124 ? -24.528 11.985 19.371 1.00 64.44 124 VAL A N 1
ATOM 1020 C CA . VAL A 1 124 ? -24.414 12.322 20.789 1.00 64.44 124 VAL A CA 1
ATOM 1021 C C . VAL A 1 124 ? -25.324 11.345 21.518 1.00 64.44 124 VAL A C 1
ATOM 1023 O O . VAL A 1 124 ? -26.524 11.304 21.242 1.00 64.44 124 VAL A O 1
ATOM 1026 N N . GLN A 1 125 ? -24.759 10.513 22.396 1.00 57.00 125 GLN A N 1
ATOM 1027 C CA . GLN A 1 125 ? -25.569 9.699 23.288 1.00 57.00 125 GLN A CA 1
ATOM 1028 C C . GLN A 1 125 ? -26.416 10.682 24.088 1.00 57.00 125 GLN A C 1
ATOM 1030 O O . GLN A 1 125 ? -25.900 11.391 24.954 1.00 57.00 125 GLN A O 1
ATOM 1035 N N . ALA A 1 126 ? -27.701 10.782 23.745 1.00 54.75 126 ALA A N 1
ATOM 1036 C CA . ALA A 1 126 ? -28.661 11.471 24.576 1.00 54.75 126 ALA A CA 1
ATOM 1037 C C . ALA A 1 126 ? -28.572 10.773 25.929 1.00 54.75 126 ALA A C 1
ATOM 1039 O O . ALA A 1 126 ? -28.973 9.615 26.054 1.00 54.75 126 ALA A O 1
ATOM 1040 N N . LYS A 1 127 ? -27.940 11.432 26.909 1.00 49.69 127 LYS A N 1
ATOM 1041 C CA . LYS A 1 127 ? -27.944 10.967 28.290 1.00 49.69 127 LYS A CA 1
ATOM 1042 C C . LYS A 1 127 ? -29.405 10.702 28.617 1.00 49.69 127 LYS A C 1
ATOM 1044 O O . LYS A 1 127 ? -30.204 11.639 28.595 1.00 49.69 127 LYS A O 1
ATOM 1049 N N . ALA A 1 128 ? -29.749 9.435 28.839 1.00 54.50 128 ALA A N 1
ATOM 1050 C CA . ALA A 1 128 ? -31.025 9.083 29.421 1.00 54.50 128 ALA A CA 1
ATOM 1051 C C . ALA A 1 128 ? -31.114 9.898 30.713 1.00 54.50 128 ALA A C 1
ATOM 1053 O O . ALA A 1 128 ? -30.294 9.720 31.615 1.00 54.50 128 ALA A O 1
ATOM 1054 N N . LYS A 1 129 ? -32.009 10.888 30.733 1.00 47.88 129 LYS A N 1
ATOM 1055 C CA . LYS A 1 129 ? -32.364 11.573 31.968 1.00 47.88 129 LYS A CA 1
ATOM 1056 C C . LYS A 1 129 ? -32.983 10.493 32.851 1.00 47.88 129 LYS A C 1
ATOM 1058 O O . LYS A 1 129 ? -34.044 9.981 32.506 1.00 47.88 129 LYS A O 1
ATOM 1063 N N . VAL A 1 130 ? -32.243 10.094 33.883 1.00 53.66 130 VAL A N 1
ATOM 1064 C CA . VAL A 1 130 ? -32.792 9.391 35.045 1.00 53.66 130 VAL A CA 1
ATOM 1065 C C . VAL A 1 130 ? -33.648 10.384 35.815 1.00 53.66 130 VAL A C 1
ATOM 1067 O O . VAL A 1 130 ? -33.211 11.556 35.907 1.00 53.66 130 VAL A O 1
#

InterPro domains:
  IPR007714 CFA20 domain [PF05018] (1-93)
  IPR040441 Cilia- and flagella-associated protein 20/CFAP20DC [PTHR12458] (1-93)